Protein AF-A0A1B7M0Q4-F1 (afdb_monomer_lite)

Radius of gyration: 20.57 Å; chains: 1; bounding box: 45×35×78 Å

Sequence (176 aa):
MAVEPWIAVGQIVSPIIMIILLVTYLGMVIRAWVIQENLPFIRLIFGGLTTLVIMIISFVLQNTYGKPRPCHLEEFGSTCPADTSFAYPSSFTVIAFALAVGLAYAVPWTAYLVFPLAILESVASVLAGEQFPHDVVAGAALGGLGAIGLLYMFIKVQTKMAEQLTARRAQPSTTD

Structure (mmCIF, N/CA/C/O backbone):
data_AF-A0A1B7M0Q4-F1
#
_entry.id   AF-A0A1B7M0Q4-F1
#
loop_
_atom_site.group_PDB
_atom_site.id
_atom_site.type_symbol
_atom_site.label_atom_id
_atom_site.label_alt_id
_atom_site.label_comp_id
_atom_site.label_asym_id
_atom_site.label_entity_id
_atom_site.label_seq_id
_atom_site.pdbx_PDB_ins_code
_atom_site.Cartn_x
_atom_site.Cartn_y
_atom_site.Cartn_z
_atom_site.occupancy
_atom_site.B_iso_or_equiv
_atom_site.auth_seq_id
_atom_site.auth_comp_id
_atom_site.auth_asym_id
_atom_site.auth_atom_id
_atom_site.pdbx_PDB_model_num
ATOM 1 N N . MET A 1 1 ? 16.691 6.741 -32.829 1.00 39.78 1 MET A N 1
ATOM 2 C CA . MET A 1 1 ? 17.156 7.829 -31.938 1.00 39.78 1 MET A CA 1
ATOM 3 C C . MET A 1 1 ? 15.994 8.725 -31.460 1.00 39.78 1 MET A C 1
ATOM 5 O O . MET A 1 1 ? 16.117 9.936 -31.492 1.00 39.78 1 MET A O 1
ATOM 9 N N . ALA A 1 2 ? 14.862 8.158 -31.007 1.00 47.47 2 ALA A N 1
ATOM 10 C CA . ALA A 1 2 ? 13.695 8.934 -30.530 1.00 47.47 2 ALA A CA 1
ATOM 11 C C . ALA A 1 2 ? 13.097 8.402 -29.205 1.00 47.47 2 ALA A C 1
ATOM 13 O O . ALA A 1 2 ? 11.982 8.755 -28.837 1.00 47.47 2 ALA A O 1
ATOM 14 N N . VAL A 1 3 ? 13.833 7.533 -28.503 1.00 51.62 3 VAL A N 1
ATOM 15 C CA . VAL A 1 3 ? 13.412 6.896 -27.238 1.00 51.62 3 VAL A CA 1
ATOM 16 C C . VAL A 1 3 ? 14.035 7.555 -26.004 1.00 51.62 3 VAL A C 1
ATOM 18 O O . VAL A 1 3 ? 13.478 7.449 -24.920 1.00 51.62 3 VAL A O 1
ATOM 21 N N . GLU A 1 4 ? 15.116 8.324 -26.171 1.00 50.72 4 GLU A N 1
ATOM 22 C CA . GLU A 1 4 ? 15.766 9.042 -25.067 1.00 50.72 4 GLU A CA 1
ATOM 23 C C . GLU A 1 4 ? 14.865 10.004 -24.268 1.00 50.72 4 GLU A C 1
ATOM 25 O O . GLU A 1 4 ? 14.962 9.989 -23.038 1.00 50.72 4 GLU A O 1
ATOM 30 N N . PRO A 1 5 ? 13.958 10.808 -24.873 1.00 58.19 5 PRO A N 1
ATOM 31 C CA . PRO A 1 5 ? 13.165 11.749 -24.081 1.00 58.19 5 PRO A CA 1
ATOM 32 C C . PRO A 1 5 ? 12.160 11.046 -23.160 1.00 58.19 5 PRO A C 1
ATOM 34 O O . PRO A 1 5 ? 11.852 11.562 -22.091 1.00 58.19 5 PRO A O 1
ATOM 37 N N . TRP A 1 6 ? 11.673 9.861 -23.532 1.00 53.47 6 TRP A N 1
ATOM 38 C CA . TRP A 1 6 ? 10.692 9.115 -22.737 1.00 53.47 6 TRP A CA 1
ATOM 39 C C . TRP A 1 6 ? 11.322 8.441 -21.512 1.00 53.47 6 TRP A C 1
ATOM 41 O O . TRP A 1 6 ? 10.698 8.381 -20.453 1.00 53.47 6 TRP A O 1
ATOM 51 N N . ILE A 1 7 ? 12.582 8.018 -21.627 1.00 55.53 7 ILE A N 1
ATOM 52 C CA . ILE A 1 7 ? 13.340 7.383 -20.540 1.00 55.53 7 ILE A CA 1
ATOM 53 C C . ILE A 1 7 ? 13.657 8.400 -19.435 1.00 55.53 7 ILE A C 1
ATOM 55 O O . ILE A 1 7 ? 13.417 8.136 -18.256 1.00 55.53 7 ILE A O 1
ATOM 59 N N . ALA A 1 8 ? 14.106 9.604 -19.808 1.00 58.69 8 ALA A N 1
ATOM 60 C CA . ALA A 1 8 ? 14.378 10.680 -18.852 1.00 58.69 8 ALA A CA 1
ATOM 61 C C . ALA A 1 8 ? 13.119 11.124 -18.083 1.00 58.69 8 ALA A C 1
ATOM 63 O O . ALA A 1 8 ? 13.187 11.457 -16.900 1.00 58.69 8 ALA A O 1
ATOM 64 N N . VAL A 1 9 ? 11.954 11.096 -18.739 1.00 61.78 9 VAL A N 1
ATOM 65 C CA . VAL A 1 9 ? 10.668 11.418 -18.106 1.00 61.78 9 VAL A CA 1
ATOM 66 C C . VAL A 1 9 ? 10.312 10.384 -17.037 1.00 61.78 9 VAL A C 1
ATOM 68 O O . VAL A 1 9 ? 9.924 10.771 -15.938 1.00 61.78 9 VAL A O 1
ATOM 71 N N . GLY A 1 10 ? 10.500 9.089 -17.298 1.00 60.31 10 GLY A N 1
ATOM 72 C CA . GLY A 1 10 ? 10.215 8.029 -16.324 1.00 60.31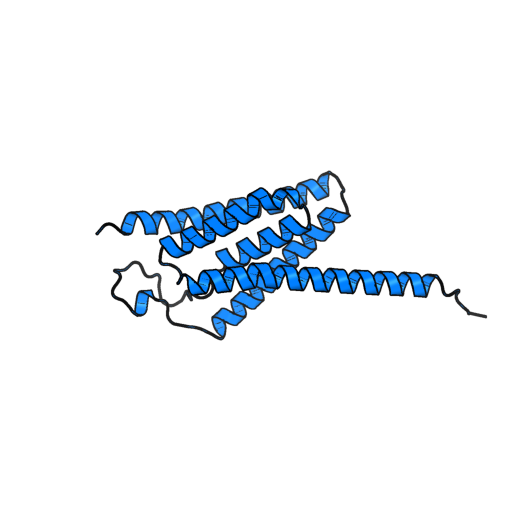 10 GLY A CA 1
ATOM 73 C C . GLY A 1 10 ? 11.024 8.148 -15.027 1.00 60.31 10 GLY A C 1
ATOM 74 O O . GLY A 1 10 ? 10.451 8.090 -13.936 1.00 60.31 10 GLY A O 1
ATOM 75 N N . GLN A 1 11 ? 12.327 8.431 -15.146 1.00 61.75 11 GLN A N 1
ATOM 76 C CA . GLN A 1 11 ? 13.238 8.593 -14.001 1.00 61.75 11 GLN A CA 1
ATOM 77 C C . GLN A 1 11 ? 12.867 9.767 -13.085 1.00 61.75 11 GLN A C 1
ATOM 79 O O . GLN A 1 11 ? 13.168 9.748 -11.894 1.00 61.75 11 GLN A O 1
ATOM 84 N N . ILE A 1 12 ? 12.208 10.793 -13.627 1.00 67.62 12 ILE A N 1
ATOM 85 C CA . ILE A 1 12 ? 11.764 11.971 -12.871 1.00 67.62 12 ILE A CA 1
ATOM 86 C C . ILE A 1 12 ? 10.343 11.767 -12.332 1.00 67.62 12 ILE A C 1
ATOM 88 O O . ILE A 1 12 ? 10.037 12.154 -11.205 1.00 67.62 12 ILE A O 1
ATOM 92 N N . VAL A 1 13 ? 9.462 11.143 -13.113 1.00 71.50 13 VAL A N 1
ATOM 93 C CA . VAL A 1 13 ? 8.046 10.977 -12.764 1.00 71.50 13 VAL A CA 1
ATOM 94 C C . VAL A 1 13 ? 7.855 9.997 -11.605 1.00 71.50 13 VAL A C 1
ATOM 96 O O . VAL A 1 13 ? 7.085 10.295 -10.691 1.00 71.50 13 VAL A O 1
ATOM 99 N N . SER A 1 14 ? 8.574 8.871 -11.590 1.00 70.88 14 SER A N 1
ATOM 100 C CA . SER A 1 14 ? 8.448 7.859 -10.529 1.00 70.88 14 SER A CA 1
ATOM 101 C C . SER A 1 14 ? 8.739 8.402 -9.110 1.00 70.88 14 SER A C 1
ATOM 103 O O . SER A 1 14 ? 7.864 8.289 -8.240 1.00 70.88 14 SER A O 1
ATOM 105 N N . PRO A 1 15 ? 9.871 9.093 -8.839 1.00 74.31 15 PRO A N 1
ATOM 106 C CA . PRO A 1 15 ? 10.128 9.660 -7.514 1.00 74.31 15 PRO A CA 1
ATOM 107 C C . PRO A 1 15 ? 9.142 10.774 -7.140 1.00 74.31 15 PRO A C 1
ATOM 109 O O . PRO A 1 15 ? 8.780 10.890 -5.969 1.00 74.31 15 PRO A O 1
ATOM 112 N N . ILE A 1 16 ? 8.653 11.561 -8.105 1.00 80.75 16 ILE A N 1
ATOM 113 C CA . ILE A 1 16 ? 7.632 12.588 -7.846 1.00 80.75 16 ILE A CA 1
ATOM 114 C C . ILE A 1 16 ? 6.325 11.942 -7.383 1.00 80.75 16 ILE A C 1
ATOM 116 O O . ILE A 1 16 ? 5.774 12.358 -6.361 1.00 80.75 16 ILE A O 1
ATOM 120 N N . ILE A 1 17 ? 5.840 10.911 -8.084 1.00 81.81 17 ILE A N 1
ATOM 121 C CA . ILE A 1 17 ? 4.618 10.191 -7.689 1.00 81.81 17 ILE A CA 1
ATOM 122 C C . ILE A 1 17 ? 4.786 9.593 -6.293 1.00 81.81 17 ILE A C 1
ATOM 124 O O . ILE A 1 17 ? 3.879 9.686 -5.464 1.00 81.81 17 ILE A O 1
ATOM 128 N N . MET A 1 18 ? 5.960 9.044 -5.995 1.00 81.88 18 MET A N 1
ATOM 129 C CA . MET A 1 18 ? 6.243 8.507 -4.672 1.00 81.88 18 MET A CA 1
ATOM 130 C C . MET A 1 18 ? 6.226 9.548 -3.566 1.00 81.88 18 MET A C 1
ATOM 132 O O . MET A 1 18 ? 5.614 9.322 -2.522 1.00 81.88 18 MET A O 1
ATOM 136 N N . ILE A 1 19 ? 6.850 10.701 -3.792 1.00 85.88 19 ILE A N 1
ATOM 137 C CA . ILE A 1 19 ? 6.801 11.811 -2.840 1.00 85.88 19 ILE A CA 1
ATOM 138 C C . ILE A 1 19 ? 5.347 12.237 -2.622 1.00 85.88 19 ILE A C 1
ATOM 140 O O . ILE A 1 19 ? 4.936 12.404 -1.477 1.00 85.88 19 ILE A O 1
ATOM 144 N N . ILE A 1 20 ? 4.543 12.338 -3.684 1.00 88.06 20 ILE A N 1
ATOM 145 C CA . ILE A 1 20 ? 3.116 12.672 -3.579 1.00 88.06 20 ILE A CA 1
ATOM 146 C C . ILE A 1 20 ? 2.370 11.636 -2.727 1.00 88.06 20 ILE A C 1
ATOM 148 O O . ILE A 1 20 ? 1.613 12.019 -1.831 1.00 88.06 20 ILE A O 1
ATOM 152 N N . LEU A 1 21 ? 2.585 10.338 -2.958 1.00 85.62 21 LEU A N 1
ATOM 153 C CA . LEU A 1 21 ? 1.948 9.268 -2.184 1.00 85.62 21 LEU A CA 1
ATOM 154 C C . LEU A 1 21 ? 2.359 9.311 -0.710 1.00 85.62 21 LEU A C 1
ATOM 156 O O . LEU A 1 21 ? 1.492 9.252 0.160 1.00 85.62 21 LEU A O 1
ATOM 160 N N . LEU A 1 22 ? 3.650 9.476 -0.418 1.00 87.56 22 LEU A N 1
ATOM 161 C CA . LEU A 1 22 ? 4.165 9.567 0.950 1.00 87.56 22 LEU A CA 1
ATOM 162 C C . LEU A 1 22 ? 3.651 10.811 1.676 1.00 87.56 22 LEU A C 1
ATOM 164 O O . LEU A 1 22 ? 3.211 10.712 2.819 1.00 87.56 22 LEU A O 1
ATOM 168 N N . VAL A 1 23 ? 3.650 11.970 1.018 1.00 90.94 23 VAL A N 1
ATOM 169 C CA . VAL A 1 23 ? 3.113 13.216 1.583 1.00 90.94 23 VAL A CA 1
ATOM 170 C C . VAL A 1 23 ? 1.618 13.080 1.849 1.00 90.94 23 VAL A C 1
ATOM 172 O O . VAL A 1 23 ? 1.155 13.465 2.920 1.00 90.94 23 VAL A O 1
ATOM 175 N N . THR A 1 24 ? 0.863 12.481 0.927 1.00 89.12 24 THR A N 1
ATOM 176 C CA . THR A 1 24 ? -0.570 12.218 1.124 1.00 89.12 24 THR A CA 1
ATOM 177 C C . THR A 1 24 ? -0.789 11.266 2.302 1.00 89.12 24 THR A C 1
ATOM 179 O O . THR A 1 24 ? -1.659 11.510 3.139 1.00 89.12 24 THR A O 1
ATOM 182 N N . TYR A 1 25 ? 0.033 10.221 2.421 1.00 89.69 25 TYR A N 1
ATOM 183 C CA . TYR A 1 25 ? -0.019 9.263 3.523 1.00 89.69 25 TYR A CA 1
ATOM 184 C C . TYR A 1 25 ? 0.241 9.927 4.876 1.00 89.69 25 TYR A C 1
ATOM 186 O O . TYR A 1 25 ? -0.577 9.831 5.793 1.00 89.69 25 TYR A O 1
ATOM 194 N N . LEU A 1 26 ? 1.353 10.655 4.988 1.00 91.06 26 LEU A N 1
ATOM 195 C CA . LEU A 1 26 ? 1.732 11.380 6.199 1.00 91.06 26 LEU A CA 1
ATOM 196 C C . LEU A 1 26 ? 0.711 12.464 6.544 1.00 91.06 26 LEU A C 1
ATOM 198 O O . LEU A 1 26 ? 0.342 12.601 7.706 1.00 91.06 26 LEU A O 1
ATOM 202 N N . GLY A 1 27 ? 0.193 13.180 5.546 1.00 91.75 27 GLY A N 1
ATOM 203 C CA . GLY A 1 27 ? -0.868 14.167 5.724 1.00 91.75 27 GLY A CA 1
ATOM 204 C C . GLY A 1 27 ? -2.127 13.558 6.340 1.00 91.75 27 GLY A C 1
ATOM 205 O O . GLY A 1 27 ? -2.693 14.140 7.264 1.00 91.75 27 GLY A O 1
ATOM 206 N N . MET A 1 28 ? -2.532 12.359 5.907 1.00 89.50 28 MET A N 1
ATOM 207 C CA . MET A 1 28 ? -3.668 11.646 6.505 1.00 89.50 28 MET A CA 1
ATOM 208 C C . MET A 1 28 ? -3.376 11.167 7.931 1.00 89.50 28 MET A C 1
ATOM 210 O O . MET A 1 28 ? -4.259 11.262 8.783 1.00 89.50 28 MET A O 1
ATOM 214 N N . VAL A 1 29 ? -2.152 10.712 8.219 1.00 89.94 29 VAL A N 1
ATOM 215 C CA . VAL A 1 29 ? -1.734 10.318 9.579 1.00 89.94 29 VAL A CA 1
ATOM 216 C C . VAL A 1 29 ? -1.758 11.518 10.522 1.00 89.94 29 VAL A C 1
ATOM 218 O O . VAL A 1 29 ? -2.356 11.441 11.594 1.00 89.94 29 VAL A O 1
ATOM 221 N N . ILE A 1 30 ? -1.160 12.639 10.112 1.00 90.88 30 ILE A N 1
ATOM 222 C CA . ILE A 1 30 ? -1.126 13.882 10.892 1.00 90.88 30 ILE A CA 1
ATOM 223 C C . ILE A 1 30 ? -2.544 14.409 11.088 1.00 90.88 30 ILE A C 1
ATOM 225 O O . ILE A 1 30 ? -2.909 14.765 12.203 1.00 90.88 30 ILE A O 1
ATOM 229 N N . ARG A 1 31 ? -3.377 14.410 10.042 1.00 92.69 31 ARG A N 1
ATOM 230 C CA . ARG A 1 31 ? -4.783 14.813 10.149 1.00 92.69 31 ARG A CA 1
ATOM 231 C C . ARG A 1 31 ? -5.535 13.952 11.164 1.00 92.69 31 ARG A C 1
ATOM 233 O O . ARG A 1 31 ? -6.201 14.509 12.030 1.00 92.69 31 ARG A O 1
ATOM 240 N N . ALA A 1 32 ? -5.422 12.626 11.081 1.00 88.56 32 ALA A N 1
ATOM 241 C CA . ALA A 1 32 ? -6.080 11.716 12.020 1.00 88.56 32 ALA A CA 1
ATOM 242 C C . ALA A 1 32 ? -5.586 11.927 13.462 1.00 88.56 32 ALA A C 1
ATOM 244 O O . ALA A 1 32 ? -6.381 11.875 14.398 1.00 88.56 32 ALA A O 1
ATOM 245 N N . TRP A 1 33 ? -4.296 12.231 13.632 1.00 88.88 33 TRP A N 1
ATOM 246 C CA . TRP A 1 33 ? -3.702 12.565 14.925 1.00 88.88 33 TRP A CA 1
ATOM 247 C C . TRP A 1 33 ? -4.223 13.897 15.487 1.00 88.88 33 TRP A C 1
ATOM 249 O O . TRP A 1 33 ? -4.622 13.957 16.646 1.00 88.88 33 TRP A O 1
ATOM 259 N N . VAL A 1 34 ? -4.302 14.945 14.660 1.00 91.06 34 VAL A N 1
ATOM 260 C CA . VAL A 1 34 ? -4.788 16.280 15.055 1.00 91.06 34 VAL A CA 1
ATOM 261 C C . VAL A 1 34 ? -6.283 16.270 15.383 1.00 91.06 34 VAL A C 1
ATOM 263 O O . VAL A 1 34 ? -6.697 16.891 16.358 1.00 91.06 34 VAL A O 1
ATOM 266 N N . ILE A 1 35 ? -7.094 15.551 14.601 1.00 89.31 35 ILE A N 1
ATOM 267 C CA . ILE A 1 35 ? -8.547 15.421 14.826 1.00 89.31 35 ILE A CA 1
ATOM 268 C C . ILE A 1 35 ? -8.845 14.397 15.950 1.00 89.31 35 ILE A C 1
ATOM 270 O O . ILE A 1 35 ? -9.982 14.276 16.394 1.00 89.31 35 ILE A O 1
ATOM 274 N N . GLN A 1 36 ? -7.822 13.702 16.467 1.00 86.88 36 GLN A N 1
ATOM 275 C CA . GLN A 1 36 ? -7.924 12.653 17.494 1.00 86.88 36 GLN A CA 1
ATOM 276 C C . GLN A 1 36 ? -8.876 11.505 17.112 1.00 86.88 36 GLN A C 1
ATOM 278 O O . GLN A 1 36 ? -9.574 10.922 17.945 1.00 86.88 36 GLN A O 1
ATOM 283 N N . GLU A 1 37 ? -8.896 11.143 15.830 1.00 82.88 37 GLU A N 1
ATOM 284 C CA . GLU A 1 37 ? -9.693 10.023 15.340 1.00 82.88 37 GLU A CA 1
ATOM 285 C C . GLU A 1 37 ? -8.939 8.700 15.550 1.00 82.88 37 GLU A C 1
ATOM 287 O O . GLU A 1 37 ? -8.118 8.285 14.729 1.00 82.88 37 GLU A O 1
ATOM 292 N N . ASN A 1 38 ? -9.249 7.989 16.638 1.00 84.50 38 ASN A N 1
ATOM 293 C CA . ASN A 1 38 ? -8.549 6.749 17.001 1.00 84.50 38 ASN A CA 1
ATOM 294 C C . ASN A 1 38 ? -8.634 5.652 15.921 1.00 84.50 38 ASN A C 1
ATOM 296 O O . ASN A 1 38 ? -7.653 4.957 15.663 1.00 84.50 38 ASN A O 1
ATOM 300 N N . LEU A 1 39 ? -9.789 5.482 15.268 1.00 82.69 39 LEU A N 1
ATOM 301 C CA . LEU A 1 39 ? -10.000 4.413 14.282 1.00 82.69 39 LEU A CA 1
ATOM 302 C C . LEU A 1 39 ? -9.155 4.576 13.001 1.00 82.69 39 LEU A C 1
ATOM 304 O O . LEU A 1 39 ? -8.395 3.655 12.687 1.00 82.69 39 LEU A O 1
ATOM 308 N N . PRO A 1 40 ? -9.248 5.684 12.241 1.00 84.44 40 PRO A N 1
ATOM 309 C CA . PRO A 1 40 ? -8.439 5.866 11.038 1.00 84.44 40 PRO A CA 1
ATOM 310 C C . PRO A 1 40 ? -6.949 5.992 11.361 1.00 84.44 40 PRO A C 1
ATOM 312 O O . PRO A 1 40 ? -6.144 5.474 10.594 1.00 84.44 40 PRO A O 1
ATOM 315 N N . PHE A 1 41 ? -6.569 6.567 12.509 1.00 86.38 41 PHE A N 1
ATOM 316 C CA . PHE A 1 41 ? -5.171 6.587 12.944 1.00 86.38 41 PHE A CA 1
ATOM 317 C C . PHE A 1 41 ? -4.605 5.168 13.093 1.00 86.38 41 PHE A C 1
ATOM 319 O O . PHE A 1 41 ? -3.592 4.838 12.477 1.00 86.38 41 PHE A O 1
ATOM 326 N N . ILE A 1 42 ? -5.301 4.287 13.823 1.00 86.56 42 ILE A N 1
ATOM 327 C CA . ILE A 1 42 ? -4.895 2.882 13.980 1.00 86.56 42 ILE A CA 1
ATOM 328 C C . ILE A 1 42 ? -4.809 2.189 12.613 1.00 86.56 42 ILE A C 1
ATOM 330 O O . ILE A 1 42 ? -3.816 1.521 12.322 1.00 86.56 42 ILE A O 1
ATOM 334 N N . ARG A 1 43 ? -5.812 2.369 11.744 1.00 88.12 43 ARG A N 1
ATOM 335 C CA . ARG A 1 43 ? -5.811 1.766 10.399 1.00 88.12 43 ARG A CA 1
ATOM 336 C C . ARG A 1 43 ? -4.639 2.243 9.542 1.00 88.12 43 ARG A C 1
ATOM 338 O O . ARG A 1 43 ? -4.071 1.420 8.833 1.00 88.12 43 ARG A O 1
ATOM 345 N N . LEU A 1 44 ? -4.251 3.517 9.628 1.00 89.19 44 LEU A N 1
ATOM 346 C CA . LEU A 1 44 ? -3.083 4.056 8.922 1.00 89.19 44 LEU A CA 1
ATOM 347 C C . LEU A 1 44 ? -1.766 3.509 9.479 1.00 89.19 44 LEU A C 1
ATOM 349 O O . LEU A 1 44 ? -0.855 3.218 8.712 1.00 89.19 44 LEU A O 1
ATOM 353 N N . ILE A 1 45 ? -1.635 3.313 10.789 1.00 89.38 45 ILE A N 1
ATOM 354 C CA . ILE A 1 45 ? -0.428 2.672 11.334 1.00 89.38 45 ILE A CA 1
ATOM 355 C C . ILE A 1 45 ? -0.305 1.239 10.802 1.00 89.38 45 ILE A C 1
ATOM 357 O O . ILE A 1 45 ? 0.756 0.847 10.314 1.00 89.38 45 ILE A O 1
ATOM 361 N N . PHE A 1 46 ? -1.404 0.479 10.805 1.00 87.88 46 PHE A N 1
ATOM 362 C CA . PHE A 1 46 ? -1.408 -0.882 10.268 1.00 87.88 46 PHE A CA 1
ATOM 363 C C . PHE A 1 46 ? -1.199 -0.932 8.754 1.00 87.88 46 PHE A C 1
ATOM 365 O O . PHE A 1 46 ? -0.418 -1.758 8.297 1.00 87.88 46 PHE A O 1
ATOM 372 N N . GLY A 1 47 ? -1.808 -0.028 7.982 1.00 87.06 47 GLY A N 1
ATOM 373 C CA . GLY A 1 47 ? -1.559 0.087 6.541 1.00 87.06 47 GLY A CA 1
ATOM 374 C C . GLY A 1 47 ? -0.085 0.353 6.218 1.00 87.06 47 GLY A C 1
ATOM 375 O O . GLY A 1 47 ? 0.469 -0.233 5.285 1.00 87.06 47 GLY A O 1
ATOM 376 N N . GLY A 1 48 ? 0.585 1.160 7.046 1.00 87.44 48 GLY A N 1
ATOM 377 C CA . GLY A 1 48 ? 2.006 1.464 6.904 1.00 87.44 48 GLY A CA 1
ATOM 378 C C . GLY A 1 48 ? 2.858 0.245 7.234 1.00 87.44 48 GLY A C 1
ATOM 379 O O . GLY A 1 48 ? 3.743 -0.124 6.466 1.00 87.44 48 GLY A O 1
ATOM 380 N N . LEU A 1 49 ? 2.533 -0.451 8.326 1.00 89.38 49 LEU A N 1
ATOM 381 C CA . LEU A 1 49 ? 3.197 -1.696 8.708 1.00 89.38 49 LEU A CA 1
ATOM 382 C C . LEU A 1 49 ? 3.041 -2.779 7.629 1.00 89.38 49 LEU A C 1
ATOM 384 O O . LEU A 1 49 ? 4.008 -3.449 7.279 1.00 89.38 49 LEU A O 1
ATOM 388 N N . THR A 1 50 ? 1.843 -2.926 7.058 1.00 87.75 50 THR A N 1
ATOM 389 C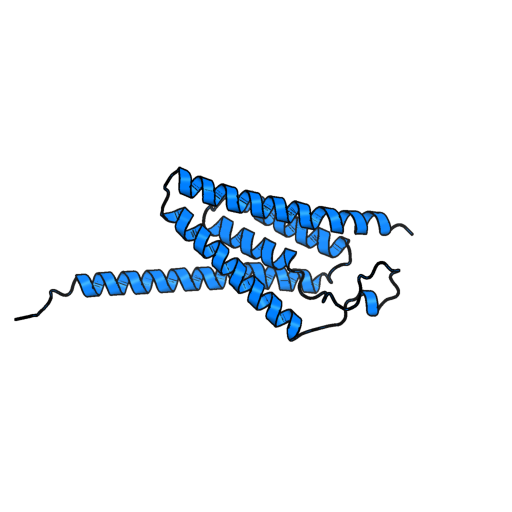 CA . THR A 1 50 ? 1.584 -3.837 5.936 1.00 87.75 50 THR A CA 1
ATOM 390 C C . THR A 1 50 ? 2.441 -3.485 4.726 1.00 87.75 50 THR A C 1
ATOM 392 O O . THR A 1 50 ? 3.028 -4.381 4.124 1.00 87.75 50 THR A O 1
ATOM 395 N N . THR A 1 51 ? 2.570 -2.196 4.406 1.00 86.12 51 THR A N 1
ATOM 396 C CA . THR A 1 51 ? 3.444 -1.724 3.323 1.00 86.12 51 THR A CA 1
ATOM 397 C C . THR A 1 51 ? 4.897 -2.131 3.568 1.00 86.12 51 THR A C 1
ATOM 399 O O . THR A 1 51 ? 5.538 -2.657 2.662 1.00 86.12 51 THR A O 1
ATOM 402 N N . LEU A 1 52 ? 5.402 -1.977 4.797 1.00 87.50 52 LEU A N 1
ATOM 403 C CA . LEU A 1 52 ? 6.757 -2.406 5.165 1.00 87.50 52 LEU A CA 1
ATOM 404 C C . LEU A 1 52 ? 6.942 -3.923 5.034 1.00 87.50 52 LEU A C 1
ATOM 406 O O . LEU A 1 52 ? 7.947 -4.375 4.494 1.00 87.50 52 LEU A O 1
ATOM 410 N N . VAL A 1 53 ? 5.972 -4.721 5.483 1.00 87.50 53 VAL A N 1
ATOM 411 C CA . VAL A 1 53 ? 6.028 -6.188 5.355 1.00 87.50 53 VAL A CA 1
ATOM 412 C C . VAL A 1 53 ? 6.060 -6.605 3.886 1.00 87.50 53 VAL A C 1
ATOM 414 O O . VAL A 1 53 ? 6.893 -7.419 3.495 1.00 87.50 53 VAL A O 1
ATOM 417 N N . ILE A 1 54 ? 5.196 -6.024 3.056 1.00 84.44 54 ILE A N 1
ATOM 418 C CA . ILE A 1 54 ? 5.158 -6.295 1.615 1.00 84.44 54 ILE A CA 1
ATOM 419 C C . ILE A 1 54 ? 6.450 -5.843 0.928 1.00 84.44 54 ILE A C 1
ATOM 421 O O . ILE A 1 54 ? 6.962 -6.553 0.064 1.00 84.44 54 ILE A O 1
ATOM 425 N N . MET A 1 55 ? 7.024 -4.715 1.348 1.00 82.94 55 MET A N 1
ATOM 426 C CA . MET A 1 55 ? 8.333 -4.260 0.883 1.00 82.94 55 MET A CA 1
ATOM 427 C C . MET A 1 55 ? 9.435 -5.270 1.226 1.00 82.94 55 MET A C 1
ATOM 429 O O . MET A 1 55 ? 10.250 -5.590 0.365 1.00 82.94 55 MET A O 1
ATOM 433 N N . ILE A 1 56 ? 9.448 -5.822 2.441 1.00 83.38 56 ILE A N 1
ATOM 434 C CA . ILE A 1 56 ? 10.418 -6.854 2.841 1.00 83.38 56 ILE A CA 1
ATOM 435 C C . ILE A 1 56 ? 10.218 -8.133 2.021 1.00 83.38 56 ILE A C 1
ATOM 437 O O . ILE A 1 56 ? 11.193 -8.707 1.542 1.00 83.38 56 ILE A O 1
ATOM 441 N N . ILE A 1 57 ? 8.972 -8.565 1.809 1.00 80.81 57 ILE A N 1
ATOM 442 C CA . ILE A 1 57 ? 8.662 -9.729 0.963 1.00 80.81 57 ILE A CA 1
ATOM 443 C C . ILE A 1 57 ? 9.178 -9.497 -0.459 1.00 80.81 57 ILE A C 1
ATOM 445 O O . ILE A 1 57 ? 9.843 -10.366 -1.017 1.00 80.81 57 ILE A O 1
ATOM 449 N N . SER A 1 58 ? 8.931 -8.312 -1.018 1.00 74.50 58 SER A N 1
ATOM 450 C CA . SER A 1 58 ? 9.474 -7.903 -2.313 1.00 74.50 58 SER A CA 1
ATOM 451 C C . SER A 1 58 ? 10.999 -7.982 -2.322 1.00 74.50 58 SER A C 1
ATOM 453 O O . SER A 1 58 ? 11.556 -8.591 -3.229 1.00 74.50 58 SER A O 1
ATOM 455 N N . PHE A 1 59 ? 11.670 -7.471 -1.281 1.00 72.94 59 PHE A N 1
ATOM 456 C CA . PHE A 1 59 ? 13.128 -7.525 -1.139 1.00 72.94 59 PHE A CA 1
ATOM 457 C C . PHE A 1 59 ? 13.676 -8.966 -1.155 1.00 72.94 59 PHE A C 1
ATOM 459 O O . PHE A 1 59 ? 14.618 -9.287 -1.880 1.00 72.94 59 PHE A O 1
ATOM 466 N N . VAL A 1 60 ? 13.046 -9.863 -0.395 1.00 75.31 60 VAL A N 1
ATOM 467 C CA . VAL A 1 60 ? 13.417 -11.286 -0.333 1.00 75.31 60 VAL A CA 1
ATOM 468 C C . VAL A 1 60 ? 13.208 -11.970 -1.683 1.00 75.31 60 VAL A 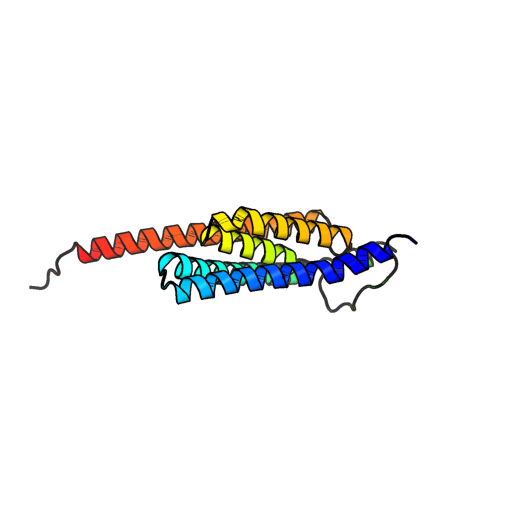C 1
ATOM 470 O O . VAL A 1 60 ? 14.059 -12.749 -2.119 1.00 75.31 60 VAL A O 1
ATOM 473 N N . LEU A 1 61 ? 12.109 -11.662 -2.375 1.00 67.88 61 LEU A N 1
ATOM 474 C CA . LEU A 1 61 ? 11.851 -12.183 -3.716 1.00 67.88 61 LEU A CA 1
ATOM 475 C C . LEU A 1 61 ? 12.923 -11.721 -4.716 1.00 67.88 61 LEU A C 1
ATOM 477 O O . LEU A 1 61 ? 13.337 -12.540 -5.534 1.00 67.88 61 LEU A O 1
ATOM 481 N N . GLN A 1 62 ? 13.445 -10.489 -4.606 1.00 64.25 62 GLN A N 1
ATOM 482 C CA . GLN A 1 62 ? 14.556 -10.003 -5.460 1.00 64.25 62 GLN A CA 1
ATOM 483 C C . GLN A 1 62 ? 15.784 -10.877 -5.304 1.00 64.25 62 GLN A C 1
ATOM 485 O O . GLN A 1 62 ? 16.363 -11.352 -6.276 1.00 64.25 62 GLN A O 1
ATOM 490 N N . ASN A 1 63 ? 16.158 -11.100 -4.046 1.00 63.84 63 ASN A N 1
ATOM 491 C CA . ASN A 1 63 ? 17.372 -11.815 -3.698 1.00 63.84 63 ASN A CA 1
ATOM 492 C C . ASN A 1 63 ? 17.282 -13.308 -4.054 1.00 63.84 63 ASN A C 1
ATOM 494 O O . ASN A 1 63 ? 18.301 -13.955 -4.266 1.00 63.84 63 ASN A O 1
ATOM 498 N N . THR A 1 64 ? 16.065 -13.857 -4.120 1.00 58.94 64 THR A N 1
ATOM 499 C CA . THR A 1 64 ? 15.826 -15.281 -4.406 1.00 58.94 64 THR A CA 1
ATOM 500 C C . THR A 1 64 ? 15.671 -15.559 -5.904 1.00 58.94 64 THR A C 1
ATOM 502 O O . THR A 1 64 ? 16.134 -16.589 -6.385 1.00 58.94 64 THR A O 1
ATOM 505 N N . TYR A 1 65 ? 15.034 -14.652 -6.652 1.00 57.59 65 TYR A N 1
ATOM 506 C CA . TYR A 1 65 ? 14.689 -14.835 -8.068 1.00 57.59 65 TYR A CA 1
ATOM 507 C C . TYR A 1 65 ? 15.530 -13.984 -9.026 1.00 57.59 65 TYR A C 1
ATOM 509 O O . TYR A 1 65 ? 15.076 -13.739 -10.139 1.00 57.59 65 TYR A O 1
ATOM 517 N N . GLY A 1 66 ? 16.721 -13.531 -8.615 1.00 52.53 66 GLY A N 1
ATOM 518 C CA . GLY A 1 66 ? 17.582 -12.601 -9.356 1.00 52.53 66 GLY A CA 1
ATOM 519 C C . GLY A 1 66 ? 17.757 -12.944 -10.841 1.00 52.53 66 GLY A C 1
ATOM 520 O O . GLY A 1 66 ? 18.688 -13.648 -11.224 1.00 52.53 66 GLY A O 1
ATOM 521 N N . LYS A 1 67 ? 16.858 -12.425 -11.684 1.00 49.09 67 LYS A N 1
ATOM 522 C CA . LYS A 1 67 ? 16.969 -12.457 -13.141 1.00 49.09 67 LYS A CA 1
ATOM 523 C C . LYS A 1 67 ? 17.835 -11.273 -13.584 1.00 49.09 67 LYS A C 1
ATOM 525 O O . LYS A 1 67 ? 17.651 -10.170 -13.059 1.00 49.09 67 LYS A O 1
ATOM 530 N N . PRO A 1 68 ? 18.752 -11.460 -14.548 1.00 49.91 68 PRO A N 1
ATOM 531 C CA . PRO A 1 68 ? 19.472 -10.347 -15.153 1.00 49.91 68 PRO A CA 1
ATOM 532 C C . PRO A 1 68 ? 18.483 -9.391 -15.838 1.00 49.91 68 PRO A C 1
ATOM 534 O O . PRO A 1 68 ? 17.491 -9.822 -16.431 1.00 49.91 68 PRO A O 1
ATOM 537 N N . ARG A 1 69 ? 18.736 -8.084 -15.710 1.00 51.50 69 ARG A N 1
ATOM 538 C CA . ARG A 1 69 ? 17.888 -7.018 -16.264 1.00 51.50 69 ARG A CA 1
ATOM 539 C C . ARG A 1 69 ? 17.797 -7.129 -17.811 1.00 51.50 69 ARG A C 1
ATOM 541 O O . ARG A 1 69 ? 18.798 -7.493 -18.427 1.00 51.50 69 ARG A O 1
ATOM 548 N N . PRO A 1 70 ? 16.673 -6.755 -18.461 1.00 48.06 70 PRO A N 1
ATOM 549 C CA . PRO A 1 70 ? 16.529 -6.728 -19.930 1.00 48.06 70 PRO A CA 1
ATOM 550 C C . PRO A 1 70 ? 17.631 -5.965 -20.676 1.00 48.06 70 PRO A C 1
ATOM 552 O O . PRO A 1 70 ? 17.987 -6.330 -21.791 1.00 48.06 70 PRO A O 1
ATOM 555 N N . CYS A 1 71 ? 18.204 -4.936 -20.049 1.00 47.44 71 CYS A N 1
ATOM 556 C CA . CYS A 1 71 ? 19.309 -4.141 -20.588 1.00 47.44 71 CYS A CA 1
ATOM 557 C C . CYS A 1 71 ? 20.634 -4.910 -20.760 1.00 47.44 71 CYS A C 1
ATOM 559 O O . CYS A 1 71 ? 21.570 -4.360 -21.329 1.00 47.44 71 CYS A O 1
ATOM 561 N N . HIS A 1 72 ? 20.717 -6.165 -20.300 1.00 48.91 72 HIS A N 1
ATOM 562 C CA . HIS A 1 72 ? 21.827 -7.080 -20.588 1.00 48.91 72 HIS A CA 1
ATOM 563 C C . HIS A 1 72 ? 21.534 -8.084 -21.719 1.00 48.91 72 HIS A C 1
ATOM 565 O O . HIS A 1 72 ? 22.447 -8.791 -22.138 1.00 48.91 72 HIS A O 1
ATOM 571 N N . LEU A 1 73 ? 20.283 -8.193 -22.188 1.00 49.78 73 LEU A N 1
ATOM 572 C CA . LEU A 1 73 ? 19.844 -9.234 -23.131 1.00 49.78 73 LEU A CA 1
ATOM 573 C C . LEU A 1 73 ? 19.567 -8.708 -24.547 1.00 49.78 73 LEU A C 1
ATOM 575 O O . LEU A 1 73 ? 19.694 -9.475 -25.497 1.00 49.78 73 LEU A O 1
ATOM 579 N N . GLU A 1 74 ? 19.238 -7.425 -24.707 1.00 45.03 74 GLU A N 1
ATOM 580 C CA . GLU A 1 74 ? 19.090 -6.784 -26.019 1.00 45.03 74 GLU A CA 1
ATOM 581 C C . GLU A 1 74 ? 19.898 -5.481 -26.065 1.00 45.03 74 GLU A C 1
ATOM 583 O O . GLU A 1 74 ? 19.925 -4.730 -25.090 1.00 45.03 74 GLU A O 1
ATOM 588 N N . GLU A 1 75 ? 20.554 -5.214 -27.203 1.00 45.66 75 GLU A N 1
ATOM 589 C CA . GLU A 1 75 ? 21.312 -3.990 -27.525 1.00 45.66 75 GLU A CA 1
ATOM 590 C C . GLU A 1 75 ? 20.415 -2.730 -27.603 1.00 45.66 75 GLU A C 1
ATOM 592 O O . GLU A 1 75 ? 20.501 -1.922 -28.530 1.00 45.66 75 GLU A O 1
ATOM 597 N N . PHE A 1 76 ? 19.534 -2.511 -26.630 1.00 45.53 76 PHE A N 1
ATOM 598 C CA . PHE A 1 76 ? 18.905 -1.214 -26.437 1.00 45.53 76 PHE A CA 1
ATOM 599 C C . PHE A 1 76 ? 19.902 -0.316 -25.706 1.00 45.53 76 PHE A C 1
ATOM 601 O O . PHE A 1 76 ? 20.104 -0.419 -24.498 1.00 45.53 76 PHE A O 1
ATOM 608 N N . GLY A 1 77 ? 20.575 0.520 -26.500 1.00 44.22 77 GLY A N 1
ATOM 609 C CA . GLY A 1 77 ? 21.632 1.449 -26.106 1.00 44.22 77 GLY A CA 1
ATOM 610 C C . GLY A 1 77 ? 21.401 2.169 -24.773 1.00 44.22 77 GLY A C 1
ATOM 611 O O . GLY A 1 77 ? 20.681 3.155 -24.692 1.00 44.22 77 GLY A O 1
ATOM 612 N N . SER A 1 78 ? 22.064 1.637 -23.749 1.00 50.50 78 SER A N 1
ATOM 613 C CA . SER A 1 78 ? 22.955 2.312 -22.800 1.00 50.50 78 SER A CA 1
ATOM 614 C C . SER A 1 78 ? 22.551 3.669 -22.199 1.00 50.50 78 SER A C 1
ATOM 616 O O . SER A 1 78 ? 23.029 4.712 -22.638 1.00 50.50 78 SER A O 1
ATOM 618 N N . THR A 1 79 ? 21.924 3.588 -21.021 1.00 45.03 79 THR A N 1
ATOM 619 C CA . THR A 1 79 ? 22.509 4.097 -19.758 1.00 45.03 79 THR A CA 1
ATOM 620 C C . THR A 1 79 ? 22.146 3.114 -18.643 1.00 45.03 79 THR A C 1
ATOM 622 O O . THR A 1 79 ? 21.284 3.369 -17.810 1.00 45.03 79 THR A O 1
ATOM 625 N N . CYS A 1 80 ? 22.740 1.917 -18.669 1.00 47.72 80 CYS A N 1
ATOM 626 C CA . CYS A 1 80 ? 22.523 0.939 -17.607 1.00 47.72 80 CYS A CA 1
ATOM 627 C C . CYS A 1 80 ? 23.356 1.352 -16.379 1.00 47.72 80 CYS A C 1
ATOM 629 O O . CYS A 1 80 ? 24.581 1.445 -16.498 1.00 47.72 80 CYS A O 1
ATOM 631 N N . PRO A 1 81 ? 22.745 1.620 -15.209 1.00 48.53 81 PRO A N 1
ATOM 632 C CA . PRO A 1 81 ? 23.492 1.786 -13.968 1.00 48.53 81 PRO A CA 1
ATOM 633 C C . PRO A 1 81 ? 24.262 0.498 -13.647 1.00 48.53 81 PRO A C 1
ATOM 635 O O . PRO A 1 81 ? 23.839 -0.589 -14.043 1.00 48.53 81 PRO A O 1
ATOM 638 N N . ALA A 1 82 ? 25.386 0.625 -12.937 1.00 41.03 82 ALA A N 1
ATOM 639 C CA . ALA A 1 82 ? 26.276 -0.487 -12.608 1.00 41.03 82 ALA A CA 1
ATOM 640 C C . ALA A 1 82 ? 25.549 -1.682 -11.947 1.00 41.03 82 ALA A C 1
ATOM 642 O O . ALA A 1 82 ? 24.559 -1.502 -11.230 1.00 41.03 82 ALA A O 1
ATOM 643 N N . ASP A 1 83 ? 26.114 -2.878 -12.159 1.00 45.25 83 ASP A N 1
ATOM 644 C CA . ASP A 1 83 ? 25.686 -4.243 -11.773 1.00 45.25 83 ASP A CA 1
ATOM 645 C C . ASP A 1 83 ? 25.264 -4.484 -10.308 1.00 45.25 83 ASP A C 1
ATOM 647 O O . ASP A 1 83 ? 24.961 -5.607 -9.912 1.00 45.25 83 ASP A O 1
ATOM 651 N N . THR A 1 84 ? 25.219 -3.457 -9.467 1.00 40.41 84 THR A N 1
ATOM 652 C CA . THR A 1 84 ? 24.877 -3.553 -8.043 1.00 40.41 84 THR A CA 1
ATOM 653 C C . THR A 1 84 ? 23.415 -3.225 -7.735 1.00 40.41 84 THR A C 1
ATOM 655 O O . THR A 1 84 ? 23.007 -3.277 -6.576 1.00 40.41 84 THR A O 1
ATOM 658 N N . SER A 1 85 ? 22.600 -2.913 -8.749 1.00 41.22 85 SER A N 1
ATOM 659 C CA . SER A 1 85 ? 21.169 -2.630 -8.591 1.00 41.22 85 SER A CA 1
ATOM 660 C C . SER A 1 85 ? 20.328 -3.664 -9.349 1.00 41.22 85 SER A C 1
ATOM 662 O O . SER A 1 85 ? 20.283 -3.692 -10.573 1.00 41.22 85 SER A O 1
ATOM 664 N N . PHE A 1 86 ? 19.651 -4.563 -8.637 1.00 40.38 86 PHE A N 1
ATOM 665 C CA . PHE A 1 86 ? 18.773 -5.588 -9.223 1.00 40.38 86 PHE A CA 1
ATOM 666 C C . PHE A 1 86 ? 17.493 -4.947 -9.807 1.00 40.38 86 PHE A C 1
ATOM 668 O O . PHE A 1 86 ? 17.014 -3.961 -9.256 1.00 40.38 86 PHE A O 1
ATOM 675 N N . ALA A 1 87 ? 16.969 -5.414 -10.957 1.00 44.03 87 ALA A N 1
ATOM 676 C CA . ALA A 1 87 ? 15.762 -4.838 -11.614 1.00 44.03 87 ALA A CA 1
ATOM 677 C C . ALA A 1 87 ? 14.437 -5.349 -11.044 1.00 44.03 87 ALA A C 1
ATOM 679 O O . ALA A 1 87 ? 13.373 -4.981 -11.536 1.00 44.03 87 ALA A O 1
ATOM 680 N N . TYR A 1 88 ? 14.469 -6.238 -10.058 1.00 33.38 88 TYR A N 1
ATOM 681 C CA . TYR A 1 88 ? 13.325 -7.095 -9.816 1.00 33.38 88 TYR A CA 1
ATOM 682 C C . TYR A 1 88 ? 13.043 -7.272 -8.329 1.00 33.38 88 TYR A C 1
ATOM 684 O O . TYR A 1 88 ? 13.816 -7.984 -7.703 1.00 33.38 88 TYR A O 1
ATOM 692 N N . PRO A 1 89 ? 11.912 -6.770 -7.781 1.00 46.22 89 PRO A N 1
ATOM 693 C CA . PRO A 1 89 ? 10.997 -5.764 -8.332 1.00 46.22 89 PRO A CA 1
ATOM 694 C C . PRO A 1 89 ? 11.498 -4.320 -8.215 1.00 46.22 89 PRO A C 1
ATOM 696 O O . PRO A 1 89 ? 12.279 -3.987 -7.322 1.00 46.22 89 PRO A O 1
ATOM 699 N N . SER A 1 90 ? 10.902 -3.427 -9.014 1.00 51.06 90 SER A N 1
ATOM 700 C CA . SER A 1 90 ? 10.794 -2.018 -8.624 1.00 51.06 90 SER A CA 1
ATOM 701 C C . SER A 1 90 ? 10.101 -1.929 -7.277 1.00 51.06 90 SER A C 1
ATOM 703 O O . SER A 1 90 ? 8.917 -2.248 -7.120 1.00 51.06 90 SER A O 1
ATOM 705 N N . SER A 1 91 ? 10.861 -1.467 -6.292 1.00 57.41 91 SER A N 1
ATOM 706 C CA . SER A 1 91 ? 10.337 -1.081 -4.992 1.00 57.41 91 SER A CA 1
ATOM 707 C C . SER A 1 91 ? 9.182 -0.090 -5.144 1.00 57.41 91 SER A C 1
ATOM 709 O O . SER A 1 91 ? 8.261 -0.123 -4.336 1.00 57.41 91 SER A O 1
ATOM 711 N N . PHE A 1 92 ? 9.168 0.743 -6.191 1.00 68.94 92 PHE A N 1
ATOM 712 C CA . PHE A 1 92 ? 8.184 1.805 -6.328 1.00 68.94 92 PHE A CA 1
ATOM 713 C C . PHE A 1 92 ? 6.780 1.298 -6.674 1.00 68.94 92 PHE A C 1
ATOM 715 O O . PHE A 1 92 ? 5.839 1.667 -5.979 1.00 68.94 92 PHE A O 1
ATOM 722 N N . THR A 1 93 ? 6.613 0.358 -7.604 1.00 72.12 93 THR A N 1
ATOM 723 C CA . THR A 1 93 ? 5.277 -0.187 -7.913 1.00 72.12 93 THR A CA 1
ATOM 724 C C . THR A 1 93 ? 4.684 -0.965 -6.743 1.00 72.12 93 THR A C 1
ATOM 726 O O . THR A 1 93 ? 3.528 -0.758 -6.364 1.00 72.12 93 THR A O 1
ATOM 729 N N . VAL A 1 94 ? 5.482 -1.828 -6.108 1.00 77.69 94 VAL A N 1
ATOM 730 C CA . VAL A 1 94 ? 5.019 -2.622 -4.960 1.00 77.69 94 VAL A CA 1
ATOM 731 C C . VAL A 1 94 ? 4.625 -1.714 -3.793 1.00 77.69 94 VAL A C 1
ATOM 733 O O . VAL A 1 94 ? 3.555 -1.891 -3.206 1.00 77.69 94 VAL A O 1
ATOM 736 N N . ILE A 1 95 ? 5.463 -0.722 -3.473 1.00 81.00 95 ILE A N 1
ATOM 737 C CA . ILE A 1 95 ? 5.193 0.237 -2.397 1.00 81.00 95 ILE A CA 1
ATOM 738 C C . ILE A 1 95 ? 4.000 1.128 -2.763 1.00 81.00 95 ILE A C 1
ATOM 740 O O . ILE A 1 95 ? 3.165 1.375 -1.899 1.00 81.00 95 ILE A O 1
ATOM 744 N N . ALA A 1 96 ? 3.856 1.569 -4.016 1.00 83.50 96 ALA A N 1
ATOM 745 C CA . ALA A 1 96 ? 2.763 2.443 -4.439 1.00 83.50 96 ALA A CA 1
ATOM 746 C C . ALA A 1 96 ? 1.405 1.749 -4.302 1.00 83.50 96 ALA A C 1
ATOM 748 O O . ALA A 1 96 ? 0.479 2.320 -3.725 1.00 83.50 96 ALA A O 1
ATOM 749 N N . PHE A 1 97 ? 1.293 0.494 -4.751 1.00 85.62 97 PHE A N 1
ATOM 750 C CA . PHE A 1 97 ? 0.069 -0.292 -4.581 1.00 85.62 97 PHE A CA 1
ATOM 751 C C . PHE A 1 97 ? -0.206 -0.641 -3.116 1.00 85.62 97 PHE A C 1
ATOM 753 O O . PHE A 1 97 ? -1.355 -0.554 -2.681 1.00 85.62 97 PHE A O 1
ATOM 760 N N . ALA A 1 98 ? 0.819 -0.982 -2.331 1.00 86.12 98 ALA A N 1
ATOM 761 C CA . ALA A 1 98 ? 0.643 -1.268 -0.908 1.00 86.12 98 ALA A CA 1
ATOM 762 C C . ALA A 1 98 ? 0.215 -0.019 -0.109 1.00 86.12 98 ALA A C 1
ATOM 764 O O . ALA A 1 98 ? -0.716 -0.099 0.697 1.00 86.12 98 ALA A O 1
ATOM 765 N N . LEU A 1 99 ? 0.805 1.150 -0.396 1.00 85.94 99 LEU A N 1
ATOM 766 C CA . LEU A 1 99 ? 0.385 2.438 0.165 1.00 85.94 99 LEU A CA 1
ATOM 767 C C . LEU A 1 99 ? -1.037 2.794 -0.267 1.00 85.94 99 LEU A C 1
ATOM 769 O O . LEU A 1 99 ? -1.831 3.208 0.574 1.00 85.94 99 LEU A O 1
ATOM 773 N N . ALA A 1 100 ? -1.383 2.607 -1.545 1.00 88.06 100 ALA A N 1
ATOM 774 C CA . ALA A 1 100 ? -2.724 2.874 -2.060 1.00 88.06 100 ALA A CA 1
ATOM 775 C C . ALA A 1 100 ? -3.785 2.023 -1.347 1.00 88.06 100 ALA A C 1
ATOM 777 O O . ALA A 1 100 ? -4.811 2.551 -0.916 1.00 88.06 100 ALA A O 1
ATOM 778 N N . VAL A 1 101 ? -3.517 0.728 -1.146 1.00 89.19 101 VAL A N 1
ATOM 779 C CA . VAL A 1 101 ? -4.394 -0.171 -0.382 1.00 89.19 101 VAL A CA 1
ATOM 780 C C . VAL A 1 101 ? -4.481 0.247 1.086 1.00 89.19 101 VAL A C 1
ATOM 782 O O . VAL A 1 101 ? -5.583 0.313 1.631 1.00 89.19 101 VAL A O 1
ATOM 785 N N . GLY A 1 102 ? -3.354 0.560 1.731 1.00 87.50 102 GLY A N 1
ATOM 786 C CA . GLY A 1 102 ? -3.330 1.014 3.125 1.00 87.50 102 GLY A CA 1
ATOM 787 C C . GLY A 1 102 ? -4.125 2.305 3.336 1.00 87.50 102 GLY A C 1
ATOM 788 O O . GLY A 1 102 ? -4.909 2.409 4.284 1.00 87.50 102 GLY A O 1
ATOM 789 N N . LEU A 1 103 ? -3.989 3.262 2.414 1.00 87.00 103 LEU A N 1
ATOM 790 C CA . LEU A 1 103 ? -4.708 4.532 2.458 1.00 87.00 103 LEU A CA 1
ATOM 791 C C . LEU A 1 103 ? -6.202 4.349 2.181 1.00 87.00 103 LEU A C 1
ATOM 793 O O . LEU A 1 103 ? -7.023 4.878 2.926 1.00 87.00 103 LEU A O 1
ATOM 797 N N . ALA A 1 104 ? -6.566 3.543 1.180 1.00 88.75 104 ALA A N 1
ATOM 798 C CA . ALA A 1 104 ? -7.957 3.219 0.872 1.00 88.75 104 ALA A CA 1
ATOM 799 C C . ALA A 1 104 ? -8.647 2.454 2.016 1.00 88.75 104 ALA A C 1
ATOM 801 O O . ALA A 1 104 ? -9.830 2.662 2.278 1.00 88.75 104 ALA A O 1
ATOM 802 N N . 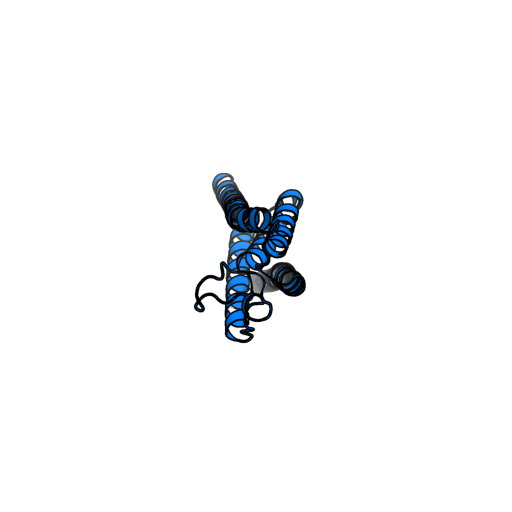TYR A 1 105 ? -7.915 1.603 2.738 1.00 87.50 105 TYR A N 1
ATOM 803 C CA . TYR A 1 105 ? -8.436 0.895 3.907 1.00 87.50 105 TYR A CA 1
ATOM 804 C C . TYR A 1 105 ? -8.732 1.838 5.083 1.00 87.50 105 TYR A C 1
ATOM 806 O O . TYR A 1 105 ? -9.761 1.710 5.757 1.00 87.50 105 TYR A O 1
ATOM 814 N N . ALA A 1 106 ? -7.842 2.795 5.344 1.00 86.19 106 ALA A N 1
ATOM 815 C CA . ALA A 1 106 ? -8.043 3.754 6.422 1.00 86.19 106 ALA A CA 1
ATOM 816 C C . ALA A 1 106 ? -9.053 4.851 6.062 1.00 86.19 106 ALA A C 1
ATOM 818 O O . ALA A 1 106 ? -9.878 5.226 6.896 1.00 86.19 106 ALA A O 1
ATOM 819 N N . VAL A 1 107 ? -8.989 5.351 4.828 1.00 87.19 107 VAL A N 1
ATOM 820 C CA . VAL A 1 107 ? -9.724 6.516 4.336 1.00 87.19 107 VAL A CA 1
ATOM 821 C C . VAL A 1 107 ? -10.245 6.228 2.912 1.00 87.19 107 VAL A C 1
ATOM 823 O O . VAL A 1 107 ? -9.606 6.603 1.927 1.00 87.19 107 VAL A O 1
ATOM 826 N N . PRO A 1 108 ? -11.430 5.602 2.765 1.00 86.25 108 PRO A N 1
ATOM 827 C CA . PRO A 1 108 ? -11.904 5.042 1.490 1.00 86.25 108 PRO A CA 1
ATOM 828 C C . PRO A 1 108 ? -12.003 6.030 0.328 1.00 86.25 108 PRO A C 1
ATOM 830 O O . PRO A 1 108 ? -11.753 5.662 -0.816 1.00 86.25 108 PRO A O 1
ATOM 833 N N . TRP A 1 109 ? -12.321 7.300 0.600 1.00 86.62 109 TRP A N 1
ATOM 834 C CA . TRP A 1 109 ? -12.436 8.316 -0.451 1.00 86.62 109 TRP A CA 1
ATOM 835 C C . TRP A 1 109 ? -11.099 8.613 -1.144 1.00 86.62 109 TRP A C 1
ATOM 837 O O . TRP A 1 109 ? -11.091 9.046 -2.294 1.00 86.62 109 TRP A O 1
ATOM 847 N N . THR A 1 110 ? -9.966 8.344 -0.486 1.00 85.25 110 THR A N 1
ATOM 848 C CA . THR A 1 110 ? -8.638 8.563 -1.078 1.00 85.25 110 THR A CA 1
ATOM 849 C C . THR A 1 110 ? -8.323 7.584 -2.202 1.00 85.25 110 THR A C 1
ATOM 851 O O . THR A 1 110 ? -7.480 7.897 -3.041 1.00 85.25 110 THR A O 1
ATOM 854 N N . ALA A 1 111 ? -9.036 6.451 -2.282 1.00 85.25 111 ALA A N 1
ATOM 855 C CA . ALA A 1 111 ? -8.872 5.436 -3.322 1.00 85.25 111 ALA A CA 1
ATOM 856 C C . ALA A 1 111 ? -8.960 6.028 -4.739 1.00 85.25 111 ALA A C 1
ATOM 858 O O . ALA A 1 111 ? -8.164 5.671 -5.606 1.00 85.25 111 ALA A O 1
ATOM 859 N N . TYR A 1 112 ? -9.865 6.989 -4.952 1.00 86.75 112 TYR A N 1
ATOM 860 C CA . TYR A 1 112 ? -10.039 7.665 -6.241 1.00 86.75 112 TYR A CA 1
ATOM 861 C C . TYR A 1 112 ? -8.816 8.470 -6.688 1.00 86.75 112 TYR A C 1
ATOM 863 O O . TYR A 1 112 ? -8.702 8.779 -7.867 1.00 86.75 112 TYR A O 1
ATOM 871 N N . LEU A 1 113 ? -7.910 8.810 -5.769 1.00 86.88 113 LEU A N 1
ATOM 872 C CA . LEU A 1 113 ? -6.699 9.573 -6.053 1.00 86.88 113 LEU A CA 1
ATOM 873 C C . LEU A 1 113 ? -5.458 8.673 -6.066 1.00 86.88 113 LEU A C 1
ATOM 875 O O . LEU A 1 113 ? -4.642 8.766 -6.979 1.00 86.88 113 LEU A O 1
ATOM 879 N N . VAL A 1 114 ? -5.323 7.764 -5.095 1.00 85.38 114 VAL A N 1
ATOM 880 C CA . VAL A 1 114 ? -4.101 6.954 -4.943 1.00 85.38 114 VAL A CA 1
ATOM 881 C C . VAL A 1 114 ? -3.978 5.814 -5.951 1.00 85.38 114 VAL A C 1
ATOM 883 O O . VAL A 1 114 ? -2.867 5.529 -6.389 1.00 85.38 114 VAL A O 1
ATOM 886 N N . PHE A 1 115 ? -5.082 5.182 -6.364 1.00 86.75 115 PHE A N 1
ATOM 887 C CA . PHE A 1 115 ? -5.017 4.108 -7.363 1.00 86.75 115 PHE A CA 1
ATOM 888 C C . PHE A 1 115 ? -4.637 4.622 -8.757 1.00 86.75 115 PHE A C 1
ATOM 890 O O . PHE A 1 115 ? -3.760 4.016 -9.371 1.00 86.75 115 PHE A O 1
ATOM 897 N N . PRO A 1 116 ? -5.195 5.743 -9.259 1.00 88.19 116 PRO A N 1
ATOM 898 C CA . PRO A 1 116 ? -4.714 6.335 -10.505 1.00 88.19 116 PRO A CA 1
ATOM 899 C C . PRO A 1 116 ? -3.234 6.716 -10.462 1.00 88.19 116 PRO A C 1
ATOM 901 O O . PRO A 1 116 ? -2.534 6.488 -11.442 1.00 88.19 116 PRO A O 1
ATOM 904 N N . LEU A 1 117 ? -2.736 7.234 -9.332 1.00 82.31 117 LEU A N 1
ATOM 905 C CA . LEU A 1 117 ? -1.309 7.525 -9.161 1.00 82.31 117 LEU A CA 1
ATOM 906 C C . LEU A 1 117 ? -0.448 6.257 -9.212 1.00 82.31 117 LEU A C 1
ATOM 908 O O . LEU A 1 117 ? 0.582 6.258 -9.878 1.00 82.31 117 LEU A O 1
ATOM 912 N N . ALA A 1 118 ? -0.877 5.170 -8.564 1.00 83.44 118 ALA A N 1
ATOM 913 C CA . ALA A 1 118 ? -0.169 3.890 -8.612 1.00 83.44 118 ALA A CA 1
ATOM 914 C C . ALA A 1 118 ? -0.153 3.287 -10.029 1.00 83.44 118 ALA A C 1
ATOM 916 O O . ALA A 1 118 ? 0.872 2.783 -10.480 1.00 83.44 118 ALA A O 1
ATOM 917 N N . ILE A 1 119 ? -1.264 3.394 -10.766 1.00 83.88 119 ILE A N 1
ATOM 918 C CA . ILE A 1 119 ? -1.333 2.975 -12.173 1.00 83.88 119 ILE A CA 1
ATOM 919 C C . ILE A 1 119 ? -0.415 3.845 -13.037 1.00 83.88 119 ILE A C 1
ATOM 921 O O . ILE A 1 119 ? 0.291 3.323 -13.896 1.00 83.88 119 ILE A O 1
ATOM 925 N N . LEU A 1 120 ? -0.400 5.160 -12.810 1.00 82.50 120 LEU A N 1
ATOM 926 C CA . LEU A 1 120 ? 0.459 6.082 -13.548 1.00 82.50 120 LEU A CA 1
ATOM 927 C C . LEU A 1 120 ? 1.944 5.783 -13.309 1.00 82.50 120 LEU A C 1
ATOM 929 O O . LEU A 1 120 ? 2.716 5.795 -14.263 1.00 82.50 120 LEU A O 1
ATOM 933 N N . GLU A 1 121 ? 2.329 5.461 -12.072 1.00 81.31 121 GLU A N 1
ATOM 934 C CA . GLU A 1 121 ? 3.682 5.002 -11.733 1.00 81.31 121 GLU A CA 1
ATOM 935 C C . GLU A 1 121 ? 4.033 3.724 -12.496 1.00 81.31 121 GLU A C 1
ATOM 937 O O . GLU A 1 121 ? 5.068 3.666 -13.151 1.00 81.31 121 GLU A O 1
ATOM 942 N N . SER A 1 122 ? 3.130 2.744 -12.503 1.00 77.44 122 SER A N 1
ATOM 943 C CA . SER A 1 122 ? 3.334 1.479 -13.212 1.00 77.44 122 SER A CA 1
ATOM 944 C C . SER A 1 122 ? 3.524 1.674 -14.712 1.00 77.44 122 SER A C 1
ATOM 946 O O . SER A 1 122 ? 4.415 1.078 -15.312 1.00 77.44 122 SER A O 1
ATOM 948 N N . VAL A 1 123 ? 2.711 2.533 -15.329 1.00 76.88 123 VAL A N 1
ATOM 949 C CA . VAL A 1 123 ? 2.832 2.859 -16.755 1.00 76.88 123 VAL A CA 1
ATOM 950 C C . VAL A 1 123 ? 4.132 3.615 -17.029 1.00 76.88 123 VAL A C 1
ATOM 952 O O . VAL A 1 123 ? 4.819 3.296 -17.998 1.00 76.88 123 VAL A O 1
ATOM 955 N N . ALA A 1 124 ? 4.508 4.571 -16.174 1.00 70.19 124 ALA A N 1
ATOM 956 C CA . ALA A 1 124 ? 5.766 5.306 -16.302 1.00 70.19 124 ALA A CA 1
ATOM 957 C C . ALA A 1 124 ? 6.985 4.372 -16.227 1.00 70.19 124 ALA A C 1
ATOM 959 O O . ALA A 1 124 ? 7.897 4.507 -17.040 1.00 70.19 124 ALA A O 1
ATOM 960 N N . SER A 1 125 ? 6.963 3.385 -15.330 1.00 68.31 125 SER A N 1
ATOM 961 C CA . SER A 1 125 ? 8.037 2.397 -15.162 1.00 68.31 125 SER A CA 1
ATOM 962 C C . SER A 1 125 ? 8.179 1.458 -16.371 1.00 68.31 125 SER A C 1
ATOM 964 O O . SER A 1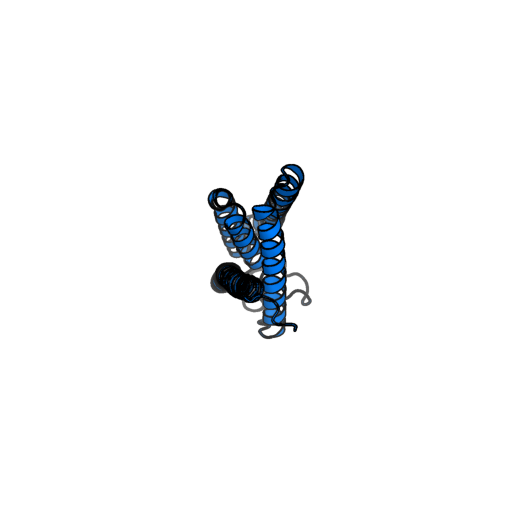 125 ? 9.298 1.109 -16.752 1.00 68.31 125 SER A O 1
ATOM 966 N N . VAL A 1 126 ? 7.073 1.105 -17.045 1.00 71.44 126 VAL A N 1
ATOM 967 C CA . VAL A 1 126 ? 7.116 0.354 -18.319 1.00 71.44 126 VAL A CA 1
ATOM 968 C C . VAL A 1 126 ? 7.663 1.219 -19.455 1.00 71.44 126 VAL A C 1
ATOM 970 O O . VAL A 1 126 ? 8.512 0.766 -20.220 1.00 71.44 126 VAL A O 1
ATOM 973 N N . LEU A 1 127 ? 7.193 2.465 -19.573 1.00 65.12 127 LEU A N 1
ATOM 974 C CA . LEU A 1 127 ? 7.617 3.384 -20.637 1.00 65.12 127 LEU A CA 1
ATOM 975 C C . LEU A 1 127 ? 9.092 3.785 -20.520 1.00 65.12 127 LEU A C 1
ATOM 977 O O . LEU A 1 127 ? 9.738 4.026 -21.537 1.00 65.12 127 LEU A O 1
ATOM 981 N N . ALA A 1 128 ? 9.629 3.817 -19.300 1.00 63.72 128 ALA A N 1
ATOM 982 C CA . ALA A 1 128 ? 11.045 4.050 -19.033 1.00 63.72 128 ALA A CA 1
ATOM 983 C C . ALA A 1 128 ? 11.948 2.874 -19.454 1.00 63.72 128 ALA A C 1
ATOM 985 O O . ALA A 1 128 ? 13.168 3.014 -19.453 1.00 63.72 128 ALA A O 1
ATOM 986 N N . GLY A 1 129 ? 11.369 1.713 -19.788 1.00 58.09 129 GLY A N 1
ATOM 987 C CA . GLY A 1 129 ? 12.117 0.486 -20.069 1.00 58.09 129 GLY A CA 1
ATOM 988 C C . GLY A 1 129 ? 12.780 -0.126 -18.830 1.00 58.09 129 GLY A C 1
ATOM 989 O O . GLY A 1 129 ? 13.641 -0.993 -18.963 1.00 58.09 129 GLY A O 1
ATOM 990 N N . GLU A 1 130 ? 12.399 0.312 -17.624 1.00 56.06 130 GLU A N 1
ATOM 991 C CA . GLU A 1 130 ? 13.018 -0.123 -16.364 1.00 56.06 130 GLU A CA 1
ATOM 992 C C . GLU A 1 130 ? 12.483 -1.471 -15.857 1.00 56.06 130 GLU A C 1
ATOM 994 O O . GLU A 1 130 ? 13.146 -2.132 -15.054 1.00 56.06 130 GLU A O 1
ATOM 999 N N . GLN A 1 131 ? 11.298 -1.895 -16.305 1.00 64.00 131 GLN A N 1
ATOM 1000 C CA . GLN A 1 131 ? 10.721 -3.213 -16.025 1.00 64.00 131 GLN A CA 1
ATOM 1001 C C . GLN A 1 131 ? 10.023 -3.789 -17.248 1.00 64.00 131 GLN A C 1
ATOM 1003 O O . GLN A 1 131 ? 9.455 -3.062 -18.066 1.00 64.00 131 GLN A O 1
ATOM 1008 N N . PHE A 1 132 ? 9.959 -5.119 -17.314 1.00 63.00 132 PHE A N 1
ATOM 1009 C CA . PHE A 1 132 ? 9.039 -5.748 -18.241 1.00 63.00 132 PHE A CA 1
ATOM 1010 C C . PHE A 1 132 ? 7.581 -5.533 -17.790 1.00 63.00 132 PHE A C 1
ATOM 1012 O O . PHE A 1 132 ? 7.290 -5.567 -16.592 1.00 63.00 132 PHE A O 1
ATOM 1019 N N . PRO A 1 133 ? 6.620 -5.422 -18.726 1.00 70.31 133 PRO A N 1
ATOM 1020 C CA . PRO A 1 133 ? 5.197 -5.302 -18.396 1.00 70.31 133 PRO A CA 1
ATOM 1021 C C . PRO A 1 133 ? 4.678 -6.421 -17.478 1.00 70.31 133 PRO A C 1
ATOM 1023 O O . PRO A 1 133 ? 3.805 -6.188 -16.646 1.00 70.31 133 PRO A O 1
ATOM 1026 N N . HIS A 1 134 ? 5.229 -7.635 -17.604 1.00 70.06 134 HIS A N 1
ATOM 1027 C CA . HIS A 1 134 ? 4.847 -8.767 -16.758 1.00 70.06 134 HIS A CA 1
ATOM 1028 C C . HIS A 1 134 ? 5.296 -8.601 -15.296 1.00 70.06 134 HIS A C 1
ATOM 1030 O O . HIS A 1 134 ? 4.589 -9.038 -14.386 1.00 70.06 134 HIS A O 1
ATOM 1036 N N . ASP A 1 135 ? 6.404 -7.900 -15.062 1.00 67.19 135 ASP A N 1
ATOM 1037 C CA . ASP A 1 135 ? 6.967 -7.658 -13.728 1.00 67.19 135 ASP A CA 1
ATOM 1038 C C . ASP A 1 135 ? 6.147 -6.619 -12.977 1.00 67.19 135 ASP A C 1
ATOM 1040 O O . ASP A 1 135 ? 5.905 -6.750 -11.779 1.00 67.19 135 ASP A O 1
ATOM 1044 N N . VAL A 1 136 ? 5.658 -5.613 -13.703 1.00 71.94 136 VAL A N 1
ATOM 1045 C CA . VAL A 1 136 ? 4.772 -4.572 -13.175 1.00 71.94 136 VAL A CA 1
ATOM 1046 C C . VAL A 1 136 ? 3.435 -5.169 -12.744 1.00 71.94 136 VAL A C 1
ATOM 1048 O O . VAL A 1 136 ? 2.946 -4.860 -11.659 1.00 71.94 136 VAL A O 1
ATOM 1051 N N . VAL A 1 137 ? 2.872 -6.096 -13.525 1.00 76.56 137 VAL A N 1
ATOM 1052 C CA . VAL A 1 137 ? 1.652 -6.824 -13.133 1.00 76.56 137 VAL A CA 1
ATOM 1053 C C . VAL A 1 137 ? 1.900 -7.683 -11.891 1.00 76.56 137 VAL A C 1
ATOM 1055 O O . VAL A 1 137 ? 1.075 -7.682 -10.976 1.00 76.56 137 VAL A O 1
ATOM 1058 N N . ALA A 1 138 ? 3.039 -8.376 -11.814 1.00 75.25 138 ALA A N 1
ATOM 1059 C CA . ALA A 1 138 ? 3.406 -9.155 -10.632 1.00 75.25 138 ALA A CA 1
ATOM 1060 C C . ALA A 1 138 ? 3.608 -8.265 -9.391 1.00 75.25 138 ALA A C 1
ATOM 1062 O O . ALA A 1 138 ? 3.146 -8.611 -8.303 1.00 75.25 138 ALA A O 1
ATOM 1063 N N . GLY A 1 139 ? 4.236 -7.098 -9.552 1.00 72.75 139 GLY A N 1
ATOM 1064 C CA . GLY A 1 139 ? 4.429 -6.107 -8.495 1.00 72.75 139 GLY A CA 1
ATOM 1065 C C . GLY A 1 139 ? 3.115 -5.494 -8.011 1.00 72.75 139 GLY A C 1
ATOM 1066 O O . GLY A 1 139 ? 2.889 -5.414 -6.804 1.00 72.75 139 GLY A O 1
ATOM 1067 N N . ALA A 1 140 ? 2.211 -5.143 -8.927 1.00 80.62 140 ALA A N 1
ATOM 1068 C CA . ALA A 1 140 ? 0.873 -4.653 -8.604 1.00 80.62 140 ALA A CA 1
ATOM 1069 C C . ALA A 1 140 ? 0.026 -5.727 -7.904 1.00 80.62 140 ALA A C 1
ATOM 1071 O O . ALA A 1 140 ? -0.680 -5.431 -6.941 1.00 80.62 140 ALA A O 1
ATOM 1072 N N . ALA A 1 141 ? 0.129 -6.989 -8.334 1.00 82.94 141 ALA A N 1
ATOM 1073 C CA . ALA A 1 141 ? -0.542 -8.106 -7.679 1.00 82.94 141 ALA A CA 1
ATOM 1074 C C . ALA A 1 141 ? 0.004 -8.339 -6.263 1.00 82.94 141 ALA A C 1
ATOM 1076 O O . ALA A 1 141 ? -0.779 -8.454 -5.323 1.00 82.94 141 ALA A O 1
ATOM 1077 N N . LEU A 1 142 ? 1.327 -8.355 -6.080 1.00 82.06 142 LEU A N 1
ATOM 1078 C CA . LEU A 1 142 ? 1.948 -8.525 -4.765 1.00 82.06 142 LEU A CA 1
ATOM 1079 C C . LEU A 1 142 ? 1.621 -7.351 -3.831 1.00 82.06 142 LEU A C 1
ATOM 1081 O O . LEU A 1 142 ? 1.198 -7.568 -2.697 1.00 82.06 142 LEU A O 1
ATOM 1085 N N . GLY A 1 143 ? 1.773 -6.118 -4.318 1.00 80.62 143 GLY A N 1
ATOM 1086 C CA . GLY A 1 143 ? 1.472 -4.889 -3.586 1.00 80.62 143 GLY A CA 1
ATOM 1087 C C . GLY A 1 143 ? -0.002 -4.782 -3.211 1.00 80.62 143 GLY A C 1
ATOM 1088 O O . GLY A 1 143 ? -0.335 -4.557 -2.053 1.00 80.62 143 GLY A O 1
ATOM 1089 N N . GLY A 1 144 ? -0.891 -4.997 -4.179 1.00 86.00 144 GLY A N 1
ATOM 1090 C CA . GLY A 1 144 ? -2.333 -4.884 -4.005 1.00 86.00 144 GLY A CA 1
ATOM 1091 C C . GLY A 1 144 ? -2.933 -6.062 -3.240 1.00 86.00 144 GLY A C 1
ATOM 1092 O O . GLY A 1 144 ? -3.455 -5.895 -2.137 1.00 86.00 144 GLY A O 1
ATOM 1093 N N . LEU A 1 145 ? -2.856 -7.270 -3.805 1.00 87.81 145 LEU A N 1
ATOM 1094 C CA . LEU A 1 145 ? -3.475 -8.465 -3.217 1.00 87.81 145 LEU A CA 1
ATOM 1095 C C . LEU A 1 145 ? -2.776 -8.889 -1.926 1.00 87.81 145 LEU A C 1
ATOM 1097 O O . LEU A 1 145 ? -3.450 -9.308 -0.985 1.00 87.81 145 LEU A O 1
ATOM 1101 N N . GLY A 1 146 ? -1.450 -8.752 -1.848 1.00 85.12 146 GLY A N 1
ATOM 1102 C CA . GLY A 1 146 ? -0.702 -9.043 -0.627 1.00 85.12 146 GLY A CA 1
ATOM 1103 C C . GLY A 1 146 ? -1.085 -8.104 0.516 1.00 85.12 146 GLY A C 1
ATOM 1104 O O . GLY A 1 146 ? -1.350 -8.573 1.625 1.00 85.12 146 GLY A O 1
ATOM 1105 N N . ALA A 1 147 ? -1.202 -6.797 0.251 1.00 87.12 147 ALA A N 1
ATOM 1106 C CA . ALA A 1 147 ? -1.656 -5.844 1.262 1.00 87.12 147 ALA A CA 1
ATOM 1107 C C . ALA A 1 147 ? -3.112 -6.100 1.681 1.00 87.12 147 ALA A C 1
ATOM 1109 O O . ALA A 1 147 ? -3.403 -6.116 2.877 1.00 87.12 147 ALA A O 1
ATOM 1110 N N . ILE A 1 148 ? -4.013 -6.379 0.730 1.00 89.31 148 ILE A N 1
ATOM 1111 C CA . ILE A 1 148 ? -5.405 -6.756 1.028 1.00 89.31 148 ILE A CA 1
ATOM 1112 C C . ILE A 1 148 ? -5.444 -8.007 1.914 1.00 89.31 148 ILE A C 1
ATOM 1114 O O . ILE A 1 148 ? -6.147 -8.022 2.923 1.00 89.31 148 ILE A O 1
ATOM 1118 N N . GLY A 1 149 ? -4.675 -9.042 1.571 1.00 88.19 149 GLY A N 1
ATOM 1119 C CA . GLY A 1 149 ? -4.616 -10.295 2.323 1.00 88.19 149 GLY A CA 1
ATOM 1120 C C . GLY A 1 149 ? -4.110 -10.106 3.753 1.00 88.19 149 GLY A C 1
ATOM 1121 O O . GLY A 1 149 ? -4.729 -10.607 4.694 1.00 88.19 149 GLY A O 1
ATOM 1122 N N . LEU A 1 150 ? -3.028 -9.343 3.937 1.00 87.88 150 LEU A N 1
ATOM 1123 C CA . LEU A 1 150 ? -2.474 -9.024 5.258 1.00 87.88 150 LEU A CA 1
ATOM 1124 C C . LEU A 1 150 ? -3.451 -8.208 6.111 1.00 87.88 150 LEU A C 1
ATOM 1126 O O . LEU A 1 150 ? -3.683 -8.553 7.271 1.00 87.88 150 LEU A O 1
ATOM 1130 N N . LEU A 1 151 ? -4.068 -7.170 5.542 1.00 88.38 151 LEU A N 1
ATOM 1131 C CA . LEU A 1 151 ? -5.067 -6.363 6.249 1.00 88.38 151 LEU A CA 1
ATOM 1132 C C . LEU A 1 151 ? -6.313 -7.186 6.599 1.00 88.38 151 LEU A C 1
ATOM 1134 O O . LEU A 1 151 ? -6.841 -7.068 7.704 1.00 88.38 151 LEU A O 1
ATOM 1138 N N . TYR A 1 152 ? -6.757 -8.073 5.707 1.00 88.75 152 TYR A N 1
ATOM 1139 C CA . TYR A 1 152 ? -7.880 -8.971 5.972 1.00 88.75 152 TYR A CA 1
ATOM 1140 C C . TYR A 1 152 ? -7.581 -9.957 7.108 1.00 88.75 152 TYR A C 1
ATOM 1142 O O . TYR A 1 152 ? -8.404 -10.135 8.011 1.00 88.75 152 TYR A O 1
ATOM 1150 N N . MET A 1 153 ? -6.391 -10.570 7.107 1.00 86.56 153 MET A N 1
ATOM 1151 C CA . MET A 1 153 ? -5.940 -11.415 8.217 1.00 86.56 153 MET A CA 1
ATOM 1152 C C . MET A 1 153 ? -5.919 -10.634 9.529 1.00 86.56 153 MET A C 1
ATOM 1154 O O . MET A 1 153 ? -6.398 -11.132 10.548 1.00 86.56 153 MET A O 1
ATOM 1158 N N . PHE A 1 154 ? -5.446 -9.390 9.495 1.00 83.00 154 PHE A N 1
ATOM 1159 C CA . PHE A 1 154 ? -5.401 -8.528 10.666 1.00 83.00 154 PHE A CA 1
ATOM 1160 C C . PHE A 1 154 ? -6.796 -8.247 11.251 1.00 83.00 154 PHE A C 1
ATOM 1162 O O . PHE A 1 154 ? -7.005 -8.394 12.456 1.00 83.00 154 PHE A O 1
ATOM 1169 N N . ILE A 1 155 ? -7.786 -7.941 10.406 1.00 83.69 155 ILE A N 1
ATOM 1170 C CA . ILE A 1 155 ? -9.186 -7.747 10.825 1.00 83.69 1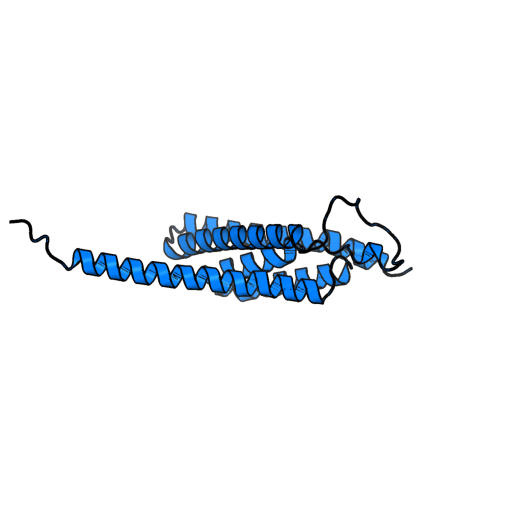55 ILE A CA 1
ATOM 1171 C C . ILE A 1 155 ? -9.760 -9.026 11.456 1.00 83.69 155 ILE A C 1
ATOM 1173 O O . ILE A 1 155 ? -10.440 -8.969 12.486 1.00 83.69 155 ILE A O 1
ATOM 1177 N N . LYS A 1 156 ? -9.471 -10.199 10.881 1.00 85.06 156 LYS A N 1
ATOM 1178 C CA . LYS A 1 156 ? -9.911 -11.486 11.448 1.00 85.06 156 LYS A CA 1
ATOM 1179 C C . LYS A 1 156 ? -9.288 -11.785 12.809 1.00 85.06 156 LYS A C 1
ATOM 1181 O O . LYS A 1 156 ? -9.959 -12.331 13.680 1.00 85.06 156 LYS A O 1
ATOM 1186 N N . VAL A 1 157 ? -8.016 -11.451 13.005 1.00 85.31 157 VAL A N 1
ATOM 1187 C CA . VAL A 1 157 ? -7.344 -11.643 14.298 1.00 85.31 157 VAL A CA 1
ATOM 1188 C C . VAL A 1 157 ? -7.936 -10.706 15.351 1.00 85.31 157 VAL A C 1
ATOM 1190 O O . VAL A 1 157 ? -8.262 -11.157 16.446 1.00 85.31 157 VAL A O 1
ATOM 1193 N N . GLN A 1 158 ? -8.155 -9.437 15.003 1.00 80.25 158 GLN A N 1
ATOM 1194 C CA . GLN A 1 158 ? -8.777 -8.437 15.880 1.00 80.25 158 GLN A CA 1
ATOM 1195 C C . GLN A 1 158 ? -10.168 -8.866 16.355 1.00 80.25 158 GLN A C 1
ATOM 1197 O O . GLN A 1 158 ? -10.453 -8.836 17.548 1.00 80.25 158 GLN A O 1
ATOM 1202 N N . THR A 1 159 ? -11.022 -9.306 15.429 1.00 83.06 159 THR A N 1
ATOM 1203 C CA . THR A 1 159 ? -12.390 -9.750 15.747 1.00 83.06 159 THR A CA 1
ATOM 1204 C C . THR A 1 159 ? -12.390 -10.968 16.665 1.00 83.06 159 THR A C 1
ATOM 1206 O O . THR A 1 159 ? -13.052 -10.939 17.699 1.00 83.06 159 THR A O 1
ATOM 1209 N N . LYS A 1 160 ? -11.552 -11.975 16.388 1.00 82.50 160 LYS A N 1
ATOM 1210 C CA . LYS A 1 160 ? -11.383 -13.128 17.287 1.00 82.50 160 LYS A CA 1
ATOM 1211 C C . LYS A 1 160 ? -10.885 -12.735 18.677 1.00 82.50 160 LYS A C 1
ATOM 1213 O O . LYS A 1 160 ? -11.378 -13.259 19.672 1.00 82.50 160 LYS A O 1
ATOM 1218 N N . MET A 1 161 ? -9.907 -11.833 18.772 1.00 79.38 161 MET A N 1
ATOM 1219 C CA . MET A 1 161 ? -9.401 -11.382 20.072 1.00 79.38 161 MET A CA 1
ATOM 1220 C C . MET A 1 161 ? -10.442 -10.566 20.841 1.00 79.38 161 MET A C 1
ATOM 1222 O O . MET A 1 161 ? -10.589 -10.754 22.047 1.00 79.38 161 MET A O 1
ATOM 1226 N N . ALA A 1 162 ? -11.210 -9.717 20.159 1.00 81.94 162 ALA A N 1
ATOM 1227 C CA . ALA A 1 162 ? -12.306 -8.966 20.763 1.00 81.94 162 ALA A CA 1
ATOM 1228 C C . ALA A 1 162 ? -13.417 -9.892 21.289 1.00 81.94 162 ALA A C 1
ATOM 1230 O O . ALA A 1 162 ? -13.908 -9.691 22.403 1.00 81.94 162 ALA A O 1
ATOM 1231 N N . GLU A 1 163 ? -13.765 -10.940 20.539 1.00 85.94 163 GLU A N 1
ATOM 1232 C CA . GLU A 1 163 ? -14.700 -11.981 20.982 1.00 85.94 163 GLU A CA 1
ATOM 1233 C C . GLU A 1 163 ? -14.173 -12.712 22.223 1.00 85.94 163 GLU A C 1
ATOM 1235 O O . GLU A 1 163 ? -14.893 -12.844 23.212 1.00 85.94 163 GLU A O 1
ATOM 1240 N N . GLN A 1 164 ? -12.898 -13.118 22.229 1.00 83.81 164 GLN A N 1
ATOM 1241 C CA . GLN A 1 164 ? -12.279 -13.804 23.370 1.00 83.81 164 GLN A CA 1
ATOM 1242 C C . GLN A 1 164 ? -12.200 -12.931 24.625 1.00 83.81 164 GLN A C 1
ATOM 1244 O O . GLN A 1 164 ? -12.437 -13.421 25.729 1.00 83.81 164 GLN A O 1
ATOM 1249 N N . LEU A 1 165 ? -11.874 -11.645 24.482 1.00 81.94 165 LEU A N 1
ATOM 1250 C CA . LEU A 1 165 ? -11.824 -10.705 25.603 1.00 81.94 165 LEU A CA 1
ATOM 1251 C C . LEU A 1 165 ? -13.219 -10.446 26.174 1.00 81.94 165 LEU A C 1
ATOM 1253 O O . LEU A 1 165 ? -13.388 -10.439 27.393 1.00 81.94 165 LEU A O 1
ATOM 1257 N N . THR A 1 166 ? -14.224 -10.295 25.308 1.00 86.25 166 THR A N 1
ATOM 1258 C CA . THR A 1 166 ? -15.626 -10.156 25.726 1.00 86.25 166 THR A CA 1
ATOM 1259 C C . THR A 1 166 ? -16.110 -11.414 26.448 1.00 86.25 166 THR A C 1
ATOM 1261 O O . THR A 1 166 ? -16.709 -11.307 27.516 1.00 86.25 166 THR A O 1
ATOM 1264 N N . ALA A 1 167 ? -15.781 -12.602 25.931 1.00 85.44 167 ALA A N 1
ATOM 1265 C CA . ALA A 1 167 ? -16.119 -13.880 26.557 1.00 85.44 167 ALA A CA 1
ATOM 1266 C C . ALA A 1 167 ? -15.442 -14.064 27.928 1.00 85.44 167 ALA A C 1
ATOM 1268 O O . ALA A 1 167 ? -16.107 -14.440 28.889 1.00 85.44 167 ALA A O 1
ATOM 1269 N N . ARG A 1 168 ? -14.149 -13.722 28.055 1.00 83.00 168 ARG A N 1
ATOM 1270 C CA . ARG A 1 168 ? -13.423 -13.747 29.340 1.00 83.00 168 ARG A CA 1
ATOM 1271 C C . ARG A 1 168 ? -13.995 -12.769 30.360 1.00 83.00 168 ARG A C 1
ATOM 1273 O O . ARG A 1 168 ? -14.010 -13.079 31.542 1.00 83.00 168 ARG A O 1
ATOM 1280 N N . ARG A 1 169 ? -14.455 -11.595 29.919 1.00 82.12 169 ARG A N 1
ATOM 1281 C CA . ARG A 1 169 ? -15.085 -10.594 30.793 1.00 82.12 169 ARG A CA 1
ATOM 1282 C C . ARG A 1 169 ? -16.488 -11.009 31.240 1.00 82.12 169 ARG A C 1
ATOM 1284 O O . ARG A 1 169 ? -16.920 -10.603 32.312 1.00 82.12 169 ARG A O 1
ATOM 1291 N N . ALA A 1 170 ? -17.192 -11.786 30.416 1.00 81.25 170 ALA A N 1
ATOM 1292 C CA . ALA A 1 170 ? -18.523 -12.304 30.714 1.00 81.25 170 ALA A CA 1
ATOM 1293 C C . ALA A 1 170 ? -18.510 -13.514 31.666 1.00 81.25 170 ALA A C 1
ATOM 1295 O O . ALA A 1 170 ? -19.544 -13.817 32.255 1.00 81.25 170 ALA A O 1
ATOM 1296 N N . GLN A 1 171 ? -17.369 -14.189 31.842 1.00 78.06 171 GLN A N 1
ATOM 1297 C CA . GLN A 1 171 ? -17.182 -15.183 32.900 1.00 78.06 171 GLN A CA 1
ATOM 1298 C C . GLN A 1 171 ? -16.854 -14.467 34.221 1.00 78.06 171 GLN A C 1
ATOM 1300 O O . GLN A 1 171 ? -15.778 -13.875 34.332 1.00 78.06 171 GLN A O 1
ATOM 1305 N N . PRO A 1 172 ? -17.749 -14.494 35.231 1.00 67.00 172 PRO A N 1
ATOM 1306 C CA . PRO A 1 172 ? -17.433 -13.969 36.553 1.00 67.00 172 PRO A CA 1
ATOM 1307 C C . PRO A 1 172 ? -16.249 -14.753 37.119 1.00 67.00 172 PRO A C 1
ATOM 1309 O O . PRO A 1 172 ? -16.172 -15.969 36.933 1.00 67.00 172 PRO A O 1
ATOM 1312 N N . SER A 1 173 ? -15.333 -14.074 37.808 1.00 62.59 173 SER A N 1
ATOM 1313 C CA . SER A 1 173 ? -14.263 -14.729 38.555 1.00 62.59 173 SER A CA 1
ATOM 1314 C C . SER A 1 173 ? -14.881 -15.648 39.609 1.00 62.59 173 SER A C 1
ATOM 1316 O O . SER A 1 173 ? -15.302 -15.189 40.669 1.00 62.59 173 SER A O 1
ATOM 1318 N N . THR A 1 174 ? -14.962 -16.944 39.314 1.00 62.47 174 THR A N 1
ATOM 1319 C CA . THR A 1 174 ? -15.197 -17.990 40.309 1.00 62.47 174 THR A CA 1
ATOM 1320 C C . THR A 1 174 ? -13.916 -18.135 41.121 1.00 62.47 174 THR A C 1
ATOM 1322 O O . THR A 1 174 ? -13.079 -18.995 40.851 1.00 62.47 174 THR A O 1
ATOM 1325 N N . THR A 1 175 ? -13.713 -17.210 42.045 1.00 62.59 175 THR A N 1
ATOM 1326 C CA . THR A 1 175 ? -12.725 -17.322 43.113 1.00 62.59 175 THR A CA 1
ATOM 1327 C C . THR A 1 175 ? -13.502 -17.178 44.409 1.00 62.59 175 THR A C 1
ATOM 1329 O O . THR A 1 175 ? -13.770 -16.053 44.834 1.00 62.59 175 THR A O 1
ATOM 1332 N N . ASP A 1 176 ? -13.934 -18.333 44.920 1.00 50.94 176 ASP A N 1
ATOM 1333 C CA . ASP A 1 176 ? -14.193 -18.568 46.345 1.00 50.94 176 ASP A CA 1
ATOM 1334 C C . ASP A 1 176 ? -12.871 -18.515 47.130 1.00 50.94 176 ASP A C 1
ATOM 1336 O O . ASP A 1 176 ? -11.822 -18.895 46.547 1.00 50.94 176 ASP A O 1
#

Foldseek 3Di:
DPLVVLLVCLVVLLVVLVVVLVCVLVVQLVVCVVVVPPQLNVLSVLLVVLLVVLLVVQVVCCVVVQDDAVVVVDPPDDDDDDPPDGLAPDSRLLSLQSSLQSCCRSPVVCNVPSVVSSVVNLVSCVSSSSDDNVRSVVSNCSSNVSSVVSVVVVVVVVVVVVVVVVVVVVDPPPDD

InterPro domains:
  IPR000326 Phosphatidic acid phosphatase type 2/haloperoxidase [PF01569] (49-154)
  IPR000326 Phosphatidic acid phosphatase type 2/haloperoxidase [SM00014] (44-151)
  IPR036938 Phosphatidic acid phosphatase type 2/haloperoxidase superfamily [SSF48317] (22-163)

Organism: NCBI:txid1837282

pLDDT: mean 74.19, std 15.6, range [33.38, 92.69]

Secondary structure (DSSP, 8-state):
--SHHHHHHHHHHHHHHHHHHHHHHHHHHHHHHHTT-HHHHHHHHHHHHHHHHHHHHHHHHHHHS-PPPGGGTS-----PPPTTS--SS-HHHHHHHHHHHHHHHH-GGGHHHHHHHHHHHHHHHHHTTSS-HHHHHHHHHHHHHHHHHHHHHHHHHHHHHHHHHHHHHHS-----